Protein AF-A0A097C2Z4-F1 (afdb_monomer_lite)

Structure (mmCIF, N/CA/C/O backbone):
data_AF-A0A097C2Z4-F1
#
_entry.id   AF-A0A097C2Z4-F1
#
loop_
_atom_site.group_PDB
_atom_site.id
_atom_site.type_symbol
_atom_site.label_atom_id
_atom_site.label_alt_id
_atom_site.label_comp_id
_atom_site.label_asym_id
_atom_site.label_entity_id
_atom_site.label_seq_id
_atom_site.pdbx_PDB_ins_code
_atom_site.Cartn_x
_atom_site.Cartn_y
_atom_site.Cartn_z
_atom_site.occupancy
_atom_site.B_iso_or_equiv
_atom_site.auth_seq_id
_atom_site.auth_comp_id
_atom_site.auth_asym_id
_atom_site.auth_atom_id
_atom_site.pdbx_PDB_model_num
ATOM 1 N N . LEU A 1 1 ? 32.362 19.570 -7.768 1.00 58.53 1 LEU A N 1
ATOM 2 C CA . LEU A 1 1 ? 30.963 19.457 -8.249 1.00 58.53 1 LEU A CA 1
ATOM 3 C C . LEU A 1 1 ? 30.801 18.244 -9.162 1.00 58.53 1 LEU A C 1
ATOM 5 O O . LEU A 1 1 ? 29.773 17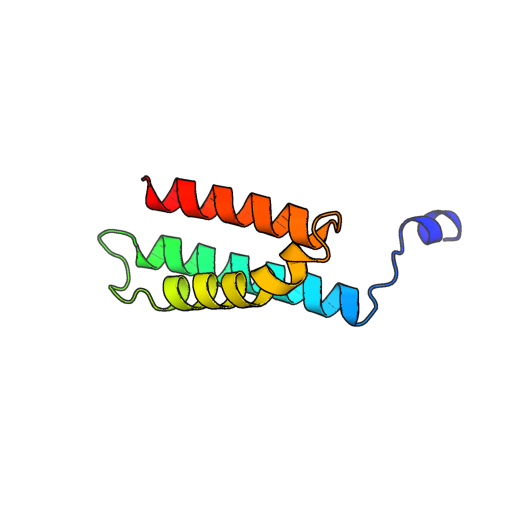.599 -9.054 1.00 58.53 1 LEU A O 1
ATOM 9 N N . GLU A 1 2 ? 31.821 17.895 -9.955 1.00 62.38 2 GLU A N 1
ATOM 10 C CA . GLU A 1 2 ? 31.869 16.688 -10.806 1.00 62.38 2 GLU A CA 1
ATOM 11 C C . GLU A 1 2 ? 31.630 15.376 -10.020 1.00 62.38 2 GLU A C 1
ATOM 13 O O . GLU A 1 2 ? 30.855 14.530 -10.447 1.00 62.38 2 GLU A O 1
ATOM 18 N N . ASP A 1 3 ? 32.155 15.259 -8.792 1.00 66.50 3 ASP A N 1
ATOM 19 C CA . ASP A 1 3 ? 31.988 14.057 -7.949 1.00 66.50 3 ASP A CA 1
ATOM 20 C C . ASP A 1 3 ? 30.552 13.794 -7.453 1.00 66.50 3 ASP A C 1
ATOM 22 O O . ASP A 1 3 ? 30.254 12.705 -6.959 1.00 66.50 3 ASP A O 1
ATOM 26 N N . CYS A 1 4 ? 29.651 14.779 -7.550 1.00 78.31 4 CYS A N 1
ATOM 27 C CA . CYS A 1 4 ? 28.270 14.631 -7.086 1.00 78.31 4 CYS A CA 1
ATOM 28 C C . CYS A 1 4 ? 27.310 14.172 -8.189 1.00 78.31 4 CYS A C 1
ATOM 30 O O . CYS A 1 4 ? 26.192 13.772 -7.869 1.00 78.31 4 CYS A O 1
ATOM 32 N N . GLU A 1 5 ? 27.712 14.217 -9.463 1.00 68.75 5 GLU A N 1
ATOM 33 C CA . GLU A 1 5 ? 26.817 13.921 -10.591 1.00 68.75 5 GLU A CA 1
ATOM 34 C C . GLU A 1 5 ? 26.324 12.470 -10.581 1.00 68.75 5 GLU A C 1
ATOM 36 O O . GLU A 1 5 ? 25.169 12.218 -10.909 1.00 68.75 5 GLU A O 1
ATOM 41 N N . ILE A 1 6 ? 27.141 11.530 -10.092 1.00 71.25 6 ILE A N 1
ATOM 42 C CA . ILE A 1 6 ? 26.754 10.117 -9.933 1.00 71.25 6 ILE A CA 1
ATOM 43 C C . ILE A 1 6 ? 25.648 9.895 -8.889 1.00 71.25 6 ILE A C 1
ATOM 45 O O . ILE A 1 6 ? 25.000 8.853 -8.902 1.00 71.25 6 ILE A O 1
ATOM 49 N N . TYR A 1 7 ? 25.435 10.858 -7.987 1.00 69.62 7 TYR A N 1
ATOM 50 C CA . TYR A 1 7 ? 24.387 10.807 -6.963 1.00 69.62 7 TYR A CA 1
ATOM 51 C C . TYR A 1 7 ? 23.139 11.602 -7.364 1.00 69.62 7 TYR A C 1
ATOM 53 O O . TYR A 1 7 ? 22.126 11.547 -6.664 1.00 69.62 7 TYR A O 1
ATOM 61 N N . VAL A 1 8 ? 23.191 12.349 -8.473 1.00 73.69 8 VAL A N 1
ATOM 62 C CA . VAL A 1 8 ? 22.040 13.089 -8.996 1.00 73.69 8 VAL A CA 1
ATOM 63 C C . VAL A 1 8 ? 21.263 12.170 -9.920 1.00 73.69 8 VAL A C 1
ATOM 65 O O . VAL A 1 8 ? 21.448 12.138 -11.135 1.00 73.69 8 VAL A O 1
ATOM 68 N N . ASP A 1 9 ? 20.358 11.414 -9.319 1.00 77.19 9 ASP A N 1
ATOM 69 C CA . ASP A 1 9 ? 19.429 10.604 -10.079 1.00 77.19 9 ASP A CA 1
ATOM 70 C C . ASP A 1 9 ? 18.322 11.503 -10.643 1.00 77.19 9 ASP A C 1
ATOM 72 O O . ASP A 1 9 ? 17.634 12.221 -9.906 1.00 77.19 9 ASP A O 1
ATOM 76 N N . LYS A 1 10 ? 18.148 11.511 -11.968 1.00 83.06 10 LYS A N 1
ATOM 77 C CA . LYS A 1 10 ? 17.109 12.341 -12.584 1.00 83.06 10 LYS A CA 1
ATOM 78 C C . LYS A 1 10 ? 15.746 11.775 -12.198 1.00 83.06 10 LYS A C 1
ATOM 80 O O . LYS A 1 10 ? 15.422 10.638 -12.543 1.00 83.06 10 LYS A O 1
ATOM 85 N N . ILE A 1 11 ? 14.953 12.587 -11.505 1.00 87.50 11 ILE A N 1
ATOM 86 C CA . ILE A 1 11 ? 13.541 12.315 -11.245 1.00 87.50 11 ILE A CA 1
ATOM 87 C C . ILE A 1 11 ? 12.782 12.735 -12.501 1.00 87.50 11 ILE A C 1
ATOM 89 O O . ILE A 1 11 ? 12.445 13.904 -12.691 1.00 87.50 11 ILE A O 1
ATOM 93 N N . ASP A 1 12 ? 12.592 11.786 -13.410 1.00 91.00 12 ASP A N 1
ATOM 94 C CA . ASP A 1 12 ? 11.649 11.966 -14.503 1.00 91.00 12 ASP A CA 1
ATOM 95 C C . ASP A 1 12 ? 10.200 11.870 -13.997 1.00 91.00 12 ASP A C 1
ATOM 97 O O . ASP A 1 12 ? 9.929 11.639 -12.816 1.00 91.00 12 ASP A O 1
ATOM 101 N N . HIS A 1 13 ? 9.255 12.092 -14.906 1.00 92.94 13 HIS A N 1
ATOM 102 C CA . HIS A 1 13 ? 7.837 12.090 -14.576 1.00 92.94 13 HIS A CA 1
ATOM 103 C C . HIS A 1 13 ? 7.353 10.734 -14.032 1.00 92.94 13 HIS A C 1
ATOM 105 O O . HIS A 1 13 ? 6.538 10.710 -13.116 1.00 92.94 13 HIS A O 1
ATOM 111 N N . ASP A 1 14 ? 7.848 9.611 -14.559 1.00 90.69 14 ASP A N 1
ATOM 112 C CA . ASP A 1 14 ? 7.439 8.279 -14.096 1.00 90.69 14 ASP A CA 1
ATOM 113 C C . ASP A 1 14 ? 7.932 8.020 -12.666 1.00 90.69 14 ASP A C 1
ATOM 115 O O . ASP A 1 14 ? 7.143 7.664 -11.785 1.00 90.69 14 ASP A O 1
ATOM 119 N N . LYS A 1 15 ? 9.213 8.310 -12.396 1.00 91.81 15 LYS A N 1
ATOM 120 C CA . LYS A 1 15 ? 9.777 8.244 -11.040 1.00 91.81 15 LYS A CA 1
ATOM 121 C C . LYS A 1 15 ? 9.025 9.163 -10.076 1.00 91.81 15 LYS A C 1
ATOM 123 O O . LYS A 1 15 ? 8.736 8.755 -8.952 1.00 91.81 15 LYS A O 1
ATOM 128 N N . TYR A 1 16 ? 8.686 10.381 -10.503 1.00 94.06 16 TYR A N 1
ATOM 129 C CA . TYR A 1 16 ? 7.918 11.323 -9.688 1.00 94.06 16 TYR A CA 1
ATOM 130 C C . TYR A 1 16 ? 6.534 10.773 -9.317 1.00 94.06 16 TYR A C 1
ATOM 132 O O . TYR A 1 16 ? 6.182 10.776 -8.139 1.00 94.06 16 TYR A O 1
ATOM 140 N N . GLU A 1 17 ? 5.766 10.257 -10.279 1.00 95.06 17 GLU A N 1
ATOM 141 C CA . GLU A 1 17 ? 4.419 9.731 -10.013 1.00 95.06 17 GLU A CA 1
ATOM 142 C C . GLU A 1 17 ? 4.446 8.475 -9.126 1.00 95.06 17 GLU A C 1
ATOM 144 O O . GLU A 1 17 ? 3.601 8.321 -8.236 1.00 95.06 17 GLU A O 1
ATOM 149 N N . LYS A 1 18 ? 5.457 7.610 -9.285 1.00 94.50 18 LYS A N 1
ATOM 150 C CA . LYS A 1 18 ? 5.692 6.467 -8.384 1.00 94.50 18 LYS A CA 1
ATOM 151 C C . LYS A 1 18 ? 6.006 6.930 -6.959 1.00 94.50 18 LYS A C 1
ATOM 153 O O . LYS A 1 18 ? 5.388 6.451 -6.006 1.00 94.50 18 LYS A O 1
ATOM 158 N N . LEU A 1 19 ? 6.912 7.897 -6.797 1.00 95.00 19 LEU A N 1
ATOM 159 C CA . LEU A 1 19 ? 7.247 8.472 -5.488 1.00 95.00 19 LEU A CA 1
ATOM 160 C C . LEU A 1 19 ? 6.039 9.141 -4.832 1.00 95.00 19 LEU A C 1
ATOM 162 O O . LEU A 1 19 ? 5.790 8.933 -3.646 1.00 95.00 19 LEU A O 1
ATOM 166 N N . LYS A 1 20 ? 5.262 9.900 -5.604 1.00 96.12 20 LYS A N 1
ATOM 167 C CA . LYS A 1 20 ? 4.036 10.543 -5.136 1.00 96.12 20 LYS A CA 1
ATOM 168 C C . LYS A 1 20 ? 2.993 9.515 -4.697 1.00 96.12 20 LYS A C 1
ATOM 170 O O . LYS A 1 20 ? 2.406 9.667 -3.636 1.00 96.12 20 LYS A O 1
ATOM 175 N N . THR A 1 21 ? 2.828 8.426 -5.446 1.00 96.06 21 THR A N 1
ATOM 176 C CA . THR A 1 21 ? 1.926 7.329 -5.062 1.00 96.06 21 THR A CA 1
ATOM 177 C C . THR A 1 21 ? 2.337 6.699 -3.729 1.00 96.06 21 THR A C 1
ATOM 179 O O . THR A 1 21 ? 1.480 6.461 -2.877 1.00 96.06 21 THR A O 1
ATOM 182 N N . LEU A 1 22 ? 3.637 6.451 -3.518 1.00 96.69 22 LEU A N 1
ATOM 183 C CA . LEU A 1 22 ? 4.144 5.956 -2.232 1.00 96.69 22 LEU A CA 1
ATOM 184 C C . LEU A 1 22 ? 3.908 6.971 -1.108 1.00 96.69 22 LEU A C 1
ATOM 186 O O . LEU A 1 22 ? 3.470 6.588 -0.025 1.00 96.69 22 LEU A O 1
ATOM 190 N N . TYR A 1 23 ? 4.170 8.253 -1.365 1.00 97.19 23 TYR A N 1
ATOM 191 C CA . TYR A 1 23 ? 3.924 9.322 -0.402 1.00 97.19 23 TYR A CA 1
ATOM 192 C C . TYR A 1 23 ? 2.451 9.362 0.020 1.00 97.19 23 TYR A C 1
ATOM 194 O O . TYR A 1 23 ? 2.161 9.273 1.213 1.00 97.19 23 TYR A O 1
ATOM 202 N N . ASP A 1 24 ? 1.529 9.401 -0.944 1.00 97.25 24 ASP A N 1
ATOM 203 C CA . ASP A 1 24 ? 0.090 9.460 -0.689 1.00 97.25 24 ASP A CA 1
ATOM 204 C C . ASP A 1 24 ? -0.387 8.213 0.083 1.00 97.25 24 ASP A C 1
ATOM 206 O O . ASP A 1 24 ? -1.215 8.317 0.992 1.00 97.25 24 ASP A O 1
ATOM 210 N N . LEU A 1 25 ? 0.156 7.028 -0.228 1.00 97.06 25 LEU A N 1
ATOM 211 C CA . LEU A 1 25 ? -0.127 5.788 0.506 1.00 97.06 25 LEU A CA 1
ATOM 212 C C . LEU A 1 25 ? 0.256 5.893 1.982 1.00 97.06 25 LEU A C 1
ATOM 214 O O . LEU A 1 25 ? -0.582 5.638 2.852 1.00 97.06 25 LEU A O 1
ATOM 218 N N . TYR A 1 26 ? 1.497 6.286 2.269 1.00 97.19 26 TYR A N 1
ATOM 219 C CA . TYR A 1 26 ? 1.987 6.403 3.641 1.00 97.19 26 TYR A CA 1
ATOM 220 C C . TYR A 1 26 ? 1.327 7.559 4.400 1.00 97.19 26 TYR A C 1
ATOM 222 O O . TYR A 1 26 ? 1.069 7.431 5.597 1.00 97.19 26 TYR A O 1
ATOM 230 N N . GLU A 1 27 ? 0.997 8.664 3.730 1.00 97.62 27 GLU A N 1
ATOM 231 C CA . GLU A 1 27 ? 0.273 9.773 4.350 1.00 97.62 27 GLU A CA 1
ATOM 232 C C . GLU A 1 27 ? -1.125 9.330 4.810 1.00 97.62 27 GLU A C 1
ATOM 234 O O . GLU A 1 27 ? -1.485 9.524 5.977 1.00 97.62 27 GLU A O 1
ATOM 239 N N . ASN A 1 28 ? -1.900 8.692 3.923 1.00 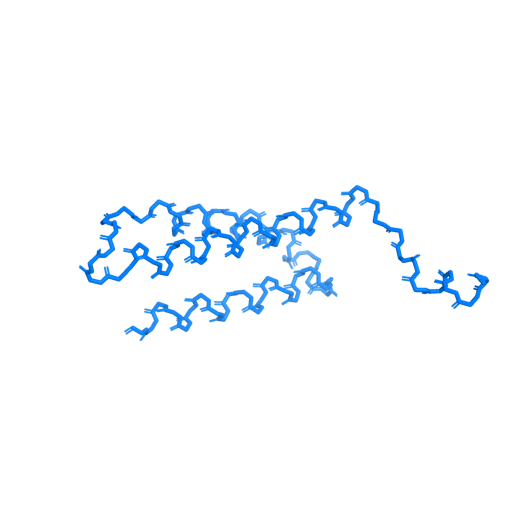97.19 28 ASN A N 1
ATOM 240 C CA . ASN A 1 28 ? -3.223 8.168 4.270 1.00 97.19 28 ASN A CA 1
ATOM 241 C C . ASN A 1 28 ? -3.117 7.071 5.338 1.00 97.19 28 ASN A C 1
ATOM 243 O O . ASN A 1 28 ? -3.907 7.053 6.277 1.00 97.19 28 ASN A O 1
ATOM 247 N N . PHE A 1 29 ? -2.117 6.195 5.261 1.00 96.31 29 PHE A N 1
ATOM 248 C CA . PHE A 1 29 ? -1.917 5.162 6.273 1.00 96.31 29 PHE A CA 1
ATOM 249 C C . PHE A 1 29 ? -1.618 5.745 7.658 1.00 96.31 29 PHE A C 1
ATOM 251 O O . PHE A 1 29 ? -2.243 5.347 8.636 1.00 96.31 29 PHE A O 1
ATOM 258 N N . ASN A 1 30 ? -0.736 6.740 7.760 1.00 95.25 30 ASN A N 1
ATOM 259 C CA . ASN A 1 30 ? -0.434 7.386 9.038 1.00 95.25 30 ASN A CA 1
ATOM 260 C C . ASN A 1 30 ? -1.658 8.097 9.631 1.00 95.25 30 ASN A C 1
ATOM 262 O O . ASN A 1 30 ? -1.880 8.025 10.839 1.00 95.25 30 ASN A O 1
ATOM 266 N N . LYS A 1 31 ? -2.484 8.737 8.793 1.00 95.00 31 LYS A N 1
ATOM 267 C CA . LYS A 1 31 ? -3.765 9.311 9.234 1.00 95.00 31 LYS A CA 1
ATOM 268 C C . LYS A 1 31 ? -4.734 8.222 9.691 1.00 95.00 31 LYS A C 1
ATOM 270 O O . LYS A 1 31 ? -5.336 8.363 10.750 1.00 95.00 31 LYS A O 1
ATOM 275 N N . PHE A 1 32 ? -4.819 7.115 8.956 1.00 94.19 32 PHE A N 1
ATOM 276 C CA . PHE A 1 32 ? -5.642 5.967 9.324 1.00 94.19 32 PHE A CA 1
ATOM 277 C C . PHE A 1 32 ? -5.248 5.384 10.685 1.00 94.19 32 PHE A C 1
ATOM 279 O O . PHE A 1 32 ? -6.132 5.107 11.487 1.00 94.19 32 PHE A O 1
ATOM 286 N N . LYS A 1 33 ? -3.948 5.283 11.000 1.00 92.62 33 LYS A N 1
ATOM 287 C CA . LYS A 1 33 ? -3.493 4.840 12.331 1.00 92.62 33 LYS A CA 1
ATOM 288 C C . LYS A 1 33 ? -4.068 5.692 13.461 1.00 92.62 33 LYS A C 1
ATOM 290 O O . LYS A 1 33 ? -4.361 5.161 14.526 1.00 92.62 33 LYS A O 1
ATOM 295 N N . ILE A 1 34 ? -4.218 6.999 13.233 1.00 92.19 34 ILE A N 1
ATOM 296 C CA . ILE A 1 34 ? -4.798 7.941 14.198 1.00 92.19 34 ILE A CA 1
ATOM 297 C C . ILE A 1 34 ? -6.324 7.780 14.252 1.00 92.19 34 ILE A C 1
ATOM 299 O O . ILE A 1 34 ? -6.890 7.752 15.344 1.00 92.19 34 ILE A O 1
ATOM 303 N N . GLU A 1 35 ? -6.986 7.647 13.097 1.00 91.56 35 GLU A N 1
ATOM 304 C CA . GLU A 1 35 ? -8.434 7.390 12.999 1.00 91.56 35 GLU A CA 1
ATOM 305 C C . GLU A 1 35 ? -8.840 6.095 13.712 1.00 91.56 35 GLU A C 1
ATOM 307 O O . GLU A 1 35 ? -9.863 6.061 14.388 1.00 91.56 35 GLU A O 1
ATOM 312 N N . SER A 1 36 ? -8.020 5.046 13.618 1.00 88.19 36 SER A N 1
ATOM 313 C CA . SER A 1 36 ? -8.310 3.736 14.207 1.00 88.19 36 SER A CA 1
ATOM 314 C C . SER A 1 36 ? -8.107 3.660 15.725 1.00 88.19 36 SER A C 1
ATOM 316 O O . SER A 1 36 ? -8.369 2.615 16.316 1.00 88.19 36 SER A O 1
ATOM 318 N N . LEU A 1 37 ? -7.619 4.721 16.380 1.00 88.56 37 LEU A N 1
ATOM 319 C CA . LEU A 1 37 ? -7.466 4.730 17.838 1.00 88.56 37 LEU A CA 1
ATOM 320 C C . LEU A 1 37 ? -8.837 4.767 18.541 1.00 88.56 37 LEU A C 1
ATOM 322 O O . LEU A 1 37 ? -9.773 5.362 18.013 1.00 88.56 37 LEU A O 1
ATOM 326 N N . PRO A 1 38 ? -8.962 4.254 19.783 1.00 83.06 38 PRO A N 1
ATOM 327 C CA . PRO A 1 38 ? -10.228 4.284 20.532 1.00 83.06 38 PRO A CA 1
ATOM 328 C C . PRO A 1 38 ? -10.842 5.683 20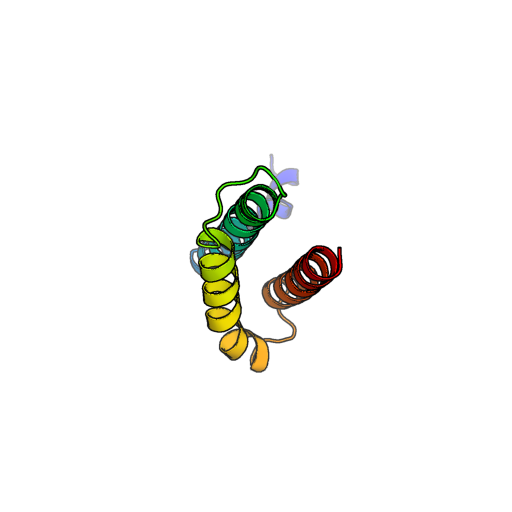.713 1.00 83.06 38 PRO A C 1
ATOM 330 O O . PRO A 1 38 ? -12.057 5.814 20.817 1.00 83.06 38 PRO A O 1
ATOM 333 N N . ASN A 1 39 ? -10.001 6.723 20.735 1.00 82.62 39 ASN A N 1
ATOM 334 C CA . ASN A 1 39 ? -10.404 8.133 20.822 1.00 82.62 39 ASN A CA 1
ATOM 335 C C . ASN A 1 39 ? -10.222 8.880 19.485 1.00 82.62 39 ASN A C 1
ATOM 337 O O . ASN A 1 39 ? -10.208 10.112 19.462 1.00 82.62 39 ASN A O 1
ATOM 341 N N . GLY A 1 40 ? -9.983 8.149 18.396 1.00 78.06 40 GLY A N 1
ATOM 342 C CA . GLY A 1 40 ? -9.785 8.693 17.061 1.00 78.06 40 GLY A CA 1
ATOM 343 C C . GLY A 1 40 ? -11.085 9.199 16.438 1.00 78.06 40 GLY A C 1
ATOM 344 O O . GLY A 1 40 ? -12.185 9.013 16.965 1.00 78.06 40 GLY A O 1
ATOM 345 N N . ALA A 1 41 ? -10.960 9.852 15.282 1.00 73.25 41 ALA A N 1
ATOM 346 C CA . ALA A 1 41 ? -12.119 10.131 14.449 1.00 73.25 41 ALA A CA 1
ATOM 347 C C . ALA A 1 41 ? -12.686 8.790 13.962 1.00 73.25 41 ALA A C 1
ATOM 349 O O . ALA A 1 41 ? -11.980 8.039 13.299 1.00 73.25 41 ALA A O 1
ATOM 350 N N . ALA A 1 42 ? -13.955 8.494 14.259 1.00 71.44 42 ALA A N 1
ATOM 351 C CA . ALA A 1 42 ? -14.627 7.242 13.880 1.00 71.44 42 ALA A CA 1
ATOM 352 C C . ALA A 1 42 ? -14.877 7.097 12.357 1.00 71.44 42 ALA A C 1
ATOM 354 O O . ALA A 1 42 ? -15.811 6.423 11.921 1.00 71.44 42 ALA A O 1
ATOM 355 N N . THR A 1 43 ? -14.078 7.772 11.534 1.00 78.06 43 THR A N 1
ATOM 356 C CA . THR A 1 43 ? -14.145 7.791 10.080 1.00 78.06 43 THR A CA 1
ATOM 357 C C . THR A 1 43 ? -12.980 6.970 9.543 1.00 78.06 43 THR A C 1
ATOM 359 O O . THR A 1 43 ? -11.843 7.393 9.650 1.00 78.06 43 THR A O 1
ATOM 362 N N . CYS A 1 44 ? -13.235 5.814 8.925 1.00 85.88 44 CYS A N 1
ATOM 363 C CA . CYS A 1 44 ? -12.198 5.015 8.247 1.00 85.88 44 CYS A CA 1
ATOM 364 C C . CYS A 1 44 ? -11.863 5.571 6.84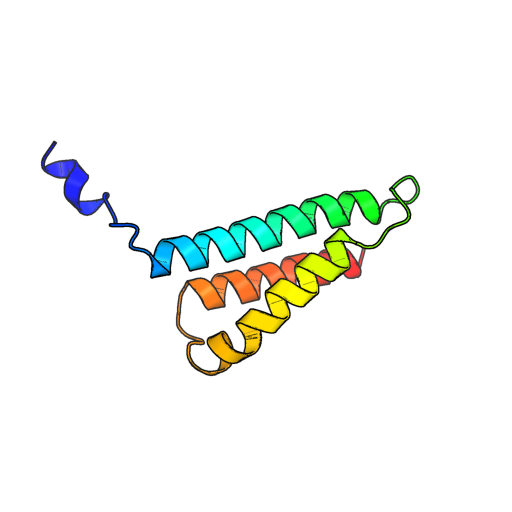5 1.00 85.88 44 CYS A C 1
ATOM 366 O O . CYS A 1 44 ? -11.649 4.813 5.890 1.00 85.88 44 CYS A O 1
ATOM 368 N N . GLU A 1 45 ? -11.895 6.894 6.683 1.00 92.94 45 GLU A N 1
ATOM 369 C CA . GLU A 1 45 ? -11.784 7.546 5.379 1.00 92.94 45 GLU A CA 1
ATOM 370 C C . GLU A 1 45 ? -10.373 7.384 4.814 1.00 92.94 45 GLU A C 1
ATOM 372 O O . GLU A 1 45 ? -10.215 6.964 3.663 1.00 92.94 45 GLU A O 1
ATOM 377 N N . ASN A 1 46 ? -9.341 7.648 5.622 1.00 94.88 46 ASN A N 1
ATOM 378 C CA . ASN A 1 46 ? -7.965 7.508 5.156 1.00 94.88 46 ASN A CA 1
ATOM 379 C C . ASN A 1 46 ? -7.587 6.030 4.971 1.00 94.88 46 ASN A C 1
ATOM 381 O O . ASN A 1 46 ? -6.857 5.702 4.035 1.00 94.88 46 ASN A O 1
ATOM 385 N N . GLY A 1 47 ? -8.159 5.125 5.774 1.00 92.38 47 GLY A N 1
ATOM 386 C CA . GLY A 1 47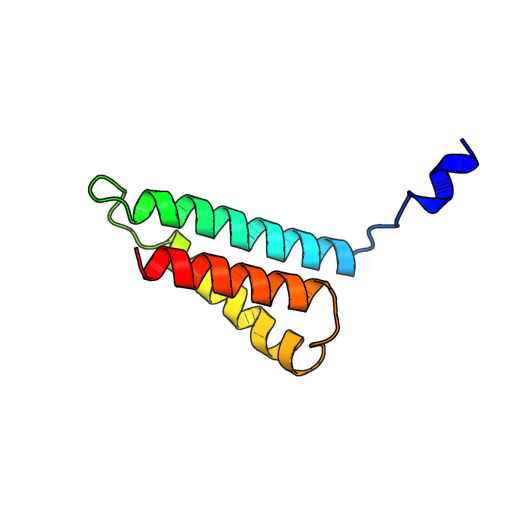 ? -8.015 3.679 5.568 1.00 92.38 47 GLY A CA 1
ATOM 387 C C . GLY A 1 47 ? -8.578 3.230 4.216 1.00 92.38 47 GLY A C 1
ATOM 388 O O . GLY A 1 47 ? -7.932 2.480 3.485 1.00 92.38 47 GLY A O 1
ATOM 389 N N . THR A 1 48 ? -9.744 3.755 3.828 1.00 93.94 48 THR A N 1
ATOM 390 C CA . THR A 1 48 ? -10.342 3.478 2.510 1.00 93.94 48 THR A CA 1
ATOM 391 C C . THR A 1 48 ? -9.463 4.021 1.383 1.00 93.94 48 THR A C 1
ATOM 393 O O . THR A 1 48 ? -9.133 3.290 0.448 1.00 93.94 48 THR A O 1
ATOM 396 N N . LYS A 1 49 ? -9.002 5.276 1.498 1.00 95.44 49 LYS A N 1
ATOM 397 C CA . LYS A 1 49 ? -8.122 5.903 0.498 1.00 95.44 49 LYS A CA 1
ATOM 398 C C . LYS A 1 49 ? -6.810 5.143 0.315 1.00 95.44 49 LYS A C 1
ATOM 400 O O . LYS A 1 49 ? -6.398 4.938 -0.827 1.00 95.44 49 LYS A O 1
ATOM 405 N N . CYS A 1 50 ? -6.163 4.704 1.399 1.00 93.25 50 CYS A N 1
ATOM 406 C CA . CYS A 1 50 ? -4.901 3.970 1.286 1.00 93.25 50 CYS A CA 1
ATOM 407 C C . CYS A 1 50 ? -5.107 2.611 0.592 1.00 93.25 50 CYS A C 1
ATOM 409 O O . CYS A 1 50 ? -4.331 2.251 -0.292 1.00 93.25 50 CYS A O 1
ATOM 411 N N . VAL A 1 51 ? -6.187 1.887 0.914 1.00 93.25 51 VAL A N 1
ATOM 412 C CA . VAL A 1 51 ? -6.510 0.600 0.276 1.00 93.25 51 VAL A CA 1
ATOM 413 C C . VAL A 1 51 ? -6.830 0.779 -1.209 1.00 93.25 51 VAL A C 1
ATOM 415 O O . VAL A 1 51 ? -6.370 -0.011 -2.037 1.00 93.25 51 VAL A O 1
ATOM 418 N N . ASP A 1 52 ? -7.582 1.816 -1.570 1.00 95.62 52 ASP A N 1
ATOM 419 C CA . ASP A 1 52 ? -7.929 2.091 -2.965 1.00 95.62 52 ASP A CA 1
ATOM 420 C C . ASP A 1 52 ? -6.706 2.493 -3.794 1.00 95.62 52 ASP A C 1
ATOM 422 O O . ASP A 1 52 ? -6.553 2.035 -4.931 1.00 95.62 52 ASP A O 1
ATOM 426 N N . LEU A 1 53 ? -5.804 3.303 -3.228 1.00 95.62 53 LEU A N 1
ATOM 427 C CA . LEU A 1 53 ? -4.521 3.624 -3.856 1.00 95.62 53 LEU A CA 1
ATOM 428 C C . LEU A 1 53 ? -3.686 2.362 -4.078 1.00 95.62 53 LEU A C 1
ATOM 430 O O . LEU A 1 53 ? -3.195 2.159 -5.187 1.00 95.62 53 LEU A O 1
ATOM 434 N N . TYR A 1 54 ? -3.585 1.486 -3.075 1.00 95.31 54 TYR A N 1
ATOM 435 C CA . TYR A 1 54 ? -2.827 0.239 -3.182 1.00 95.31 54 TYR A CA 1
ATOM 436 C C . TYR A 1 54 ? -3.388 -0.661 -4.288 1.00 95.31 54 TYR A C 1
ATOM 438 O O . TYR A 1 54 ? -2.647 -1.118 -5.160 1.00 95.31 54 TYR A O 1
ATOM 446 N N . LYS A 1 55 ? -4.713 -0.862 -4.312 1.00 94.25 55 LYS A N 1
ATOM 447 C CA . LYS A 1 55 ? -5.396 -1.697 -5.314 1.00 94.25 55 LYS A CA 1
ATOM 448 C C . LYS A 1 55 ? -5.145 -1.228 -6.745 1.00 94.25 55 LYS A C 1
ATOM 450 O O . LYS A 1 55 ? -4.964 -2.072 -7.618 1.00 94.25 55 LYS A O 1
ATOM 455 N N . LYS A 1 56 ? -5.075 0.085 -6.991 1.00 94.19 56 LYS A N 1
ATOM 456 C CA . LYS A 1 56 ? -4.753 0.631 -8.324 1.00 94.19 56 LYS A CA 1
ATOM 457 C C . LYS A 1 56 ? -3.361 0.225 -8.815 1.00 94.19 56 LYS A C 1
ATOM 459 O O . LYS A 1 56 ? -3.163 0.115 -10.019 1.00 94.19 56 LYS A O 1
ATOM 464 N N . GLN A 1 57 ? -2.422 -0.033 -7.904 1.00 94.44 57 GLN A N 1
ATOM 465 C CA . GLN A 1 57 ? -1.058 -0.444 -8.249 1.00 94.44 57 GLN A CA 1
ATOM 466 C C . GLN A 1 57 ? -0.891 -1.964 -8.362 1.00 94.44 57 GLN A C 1
ATOM 468 O O . GLN A 1 57 ? 0.116 -2.435 -8.887 1.00 94.44 57 GLN A O 1
ATOM 473 N N . VAL A 1 58 ? -1.872 -2.755 -7.910 1.00 91.12 58 VAL A N 1
ATOM 474 C CA . VAL A 1 58 ? -1.791 -4.224 -7.941 1.00 91.12 58 VAL A CA 1
ATOM 475 C C . VAL A 1 58 ? -1.630 -4.739 -9.368 1.00 91.12 58 VAL A C 1
ATOM 477 O O . VAL A 1 58 ? -0.776 -5.587 -9.611 1.00 91.12 58 VAL A O 1
ATOM 480 N N . ASP A 1 59 ? -2.413 -4.230 -10.320 1.00 89.56 59 ASP A N 1
ATOM 481 C CA . ASP A 1 59 ? -2.336 -4.699 -11.708 1.00 89.56 59 ASP A CA 1
ATOM 482 C C . ASP A 1 59 ? -1.018 -4.303 -12.379 1.00 89.56 59 ASP A C 1
ATOM 484 O O . ASP A 1 59 ? -0.437 -5.112 -13.102 1.00 89.56 59 ASP A O 1
ATOM 488 N N . TYR A 1 60 ? -0.490 -3.119 -12.055 1.00 89.69 60 TYR A N 1
ATOM 489 C CA . TYR A 1 60 ? 0.853 -2.711 -12.463 1.00 89.69 60 TYR A CA 1
ATOM 490 C C . TYR A 1 60 ? 1.913 -3.686 -11.931 1.00 89.69 60 TYR A C 1
ATOM 492 O O . TYR A 1 60 ? 2.729 -4.207 -12.693 1.00 89.69 60 TYR A O 1
ATOM 500 N N . CYS A 1 61 ? 1.870 -3.996 -10.635 1.00 92.81 61 CYS A N 1
ATOM 501 C CA . CYS A 1 61 ? 2.873 -4.843 -9.995 1.00 92.81 61 CYS A CA 1
ATOM 502 C C . CYS A 1 61 ? 2.743 -6.334 -10.302 1.00 92.81 61 CYS A C 1
ATOM 504 O O . CYS A 1 61 ? 3.721 -7.059 -10.150 1.00 92.81 61 CYS A O 1
ATOM 506 N N . LYS A 1 62 ? 1.590 -6.811 -10.787 1.00 88.69 62 LYS A N 1
ATOM 507 C CA . LYS A 1 62 ? 1.482 -8.171 -11.345 1.00 88.69 62 LYS A CA 1
ATOM 508 C C . LYS A 1 62 ? 2.385 -8.357 -12.564 1.00 88.69 62 LYS A C 1
ATOM 510 O O . LYS A 1 62 ? 2.899 -9.451 -12.772 1.00 88.69 62 LYS A O 1
ATOM 515 N N . ILE A 1 63 ? 2.554 -7.306 -13.365 1.00 88.44 63 ILE A N 1
ATOM 516 C CA . ILE A 1 63 ? 3.353 -7.332 -14.595 1.00 88.44 63 ILE A CA 1
ATOM 517 C C . ILE A 1 63 ? 4.801 -6.921 -14.289 1.00 88.44 63 ILE A C 1
ATOM 519 O O . ILE A 1 63 ? 5.736 -7.574 -14.745 1.00 88.44 63 ILE A O 1
ATOM 523 N N . ASN A 1 64 ? 4.986 -5.893 -13.457 1.00 86.31 64 ASN A N 1
ATOM 524 C CA . ASN A 1 64 ? 6.280 -5.262 -13.176 1.00 86.31 64 ASN A CA 1
ATOM 525 C C . ASN A 1 64 ? 6.837 -5.624 -11.786 1.00 86.31 64 ASN A C 1
ATOM 527 O O . ASN A 1 64 ? 7.408 -4.784 -11.095 1.00 86.31 64 ASN A O 1
ATOM 531 N N . TYR A 1 65 ? 6.658 -6.873 -11.348 1.00 77.88 65 TYR A N 1
ATOM 532 C CA . TYR A 1 65 ? 6.926 -7.294 -9.964 1.00 77.88 65 TYR A CA 1
ATOM 533 C C . TYR A 1 65 ? 8.379 -7.088 -9.488 1.00 77.88 65 TYR A C 1
ATOM 535 O O . TYR A 1 65 ? 8.606 -6.962 -8.288 1.00 77.88 65 TYR A O 1
ATOM 543 N N . ASN A 1 66 ? 9.349 -7.046 -10.411 1.00 79.38 66 ASN A N 1
ATOM 544 C CA . ASN A 1 66 ? 10.770 -6.821 -10.117 1.00 79.38 66 ASN A CA 1
ATOM 545 C C . ASN A 1 66 ? 11.150 -5.338 -9.983 1.00 79.38 66 ASN A C 1
ATOM 547 O O . ASN A 1 66 ? 12.314 -5.044 -9.725 1.00 79.38 66 ASN A O 1
ATOM 551 N N . GLU A 1 67 ? 10.225 -4.400 -10.194 1.00 90.12 67 GLU A N 1
ATOM 552 C CA . GLU A 1 67 ? 10.535 -2.986 -10.001 1.00 90.12 67 GLU A CA 1
ATOM 553 C C . GLU A 1 67 ? 10.614 -2.612 -8.518 1.00 90.12 67 GLU A C 1
ATOM 555 O O . GLU A 1 67 ? 9.764 -3.007 -7.715 1.00 90.12 67 GLU A O 1
ATOM 560 N N . ASP A 1 68 ? 11.576 -1.751 -8.176 1.00 91.88 68 ASP A N 1
ATOM 561 C CA . ASP A 1 68 ? 11.781 -1.239 -6.813 1.00 91.88 68 ASP A CA 1
ATOM 562 C C . ASP A 1 68 ? 10.508 -0.626 -6.213 1.00 91.88 68 ASP A C 1
ATOM 564 O O . ASP A 1 68 ? 10.222 -0.784 -5.025 1.00 91.88 68 ASP A O 1
ATOM 568 N N . PHE A 1 69 ? 9.694 0.030 -7.044 1.00 93.94 69 PHE A N 1
ATOM 569 C CA . PHE A 1 69 ? 8.392 0.560 -6.641 1.00 93.94 69 PHE A CA 1
ATOM 570 C C . PHE A 1 69 ? 7.455 -0.540 -6.114 1.00 93.94 69 PHE A C 1
ATOM 572 O O . PHE A 1 69 ? 6.828 -0.375 -5.067 1.00 93.94 69 PHE A O 1
ATOM 579 N N . CYS A 1 70 ? 7.400 -1.689 -6.789 1.00 95.44 70 CYS A N 1
ATOM 580 C CA . CYS A 1 70 ? 6.572 -2.817 -6.373 1.00 95.44 70 CYS A CA 1
ATOM 581 C C . CYS A 1 70 ? 7.112 -3.499 -5.115 1.00 95.44 70 CYS A C 1
ATOM 583 O O . CYS A 1 70 ? 6.320 -3.897 -4.259 1.00 95.44 70 CYS A O 1
ATOM 585 N N . ALA A 1 71 ? 8.436 -3.557 -4.941 1.00 93.81 71 ALA A N 1
ATOM 586 C CA . ALA A 1 71 ? 9.032 -3.999 -3.682 1.00 93.81 71 ALA A CA 1
ATOM 587 C C . ALA A 1 71 ? 8.584 -3.107 -2.507 1.00 93.81 71 ALA A C 1
ATOM 589 O O . ALA A 1 71 ? 8.163 -3.619 -1.469 1.00 93.81 71 ALA A O 1
ATOM 590 N N . LYS A 1 72 ? 8.558 -1.780 -2.696 1.00 95.31 72 LYS A N 1
ATOM 591 C CA . LYS A 1 72 ? 8.055 -0.842 -1.675 1.00 95.31 72 LYS A CA 1
ATOM 592 C C . LYS A 1 72 ? 6.565 -0.994 -1.384 1.00 95.31 72 LYS A C 1
ATOM 594 O O . LYS A 1 72 ? 6.163 -0.863 -0.232 1.00 95.31 72 LYS A O 1
ATOM 59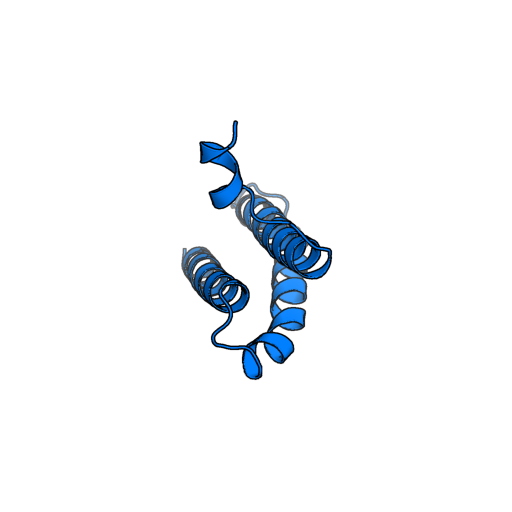9 N N . LEU A 1 73 ? 5.750 -1.336 -2.378 1.00 95.19 73 LEU A N 1
ATOM 600 C CA . LEU A 1 73 ? 4.337 -1.655 -2.150 1.00 95.19 73 LEU A CA 1
ATOM 601 C C . LEU A 1 73 ? 4.145 -2.963 -1.366 1.00 95.19 73 LEU A C 1
ATOM 603 O O . LEU A 1 73 ? 3.214 -3.068 -0.568 1.00 95.19 73 LEU A O 1
ATOM 607 N N . ILE A 1 74 ? 5.011 -3.960 -1.557 1.00 92.88 74 ILE A N 1
ATOM 608 C CA . ILE A 1 74 ? 4.985 -5.192 -0.753 1.00 92.88 74 ILE A CA 1
ATOM 609 C C . ILE A 1 74 ? 5.322 -4.885 0.708 1.00 92.88 74 ILE A C 1
ATOM 611 O O . ILE A 1 74 ? 4.655 -5.411 1.597 1.00 92.88 74 ILE A O 1
ATOM 615 N N . ASP A 1 75 ? 6.320 -4.038 0.955 1.00 94.50 75 ASP A N 1
ATOM 616 C CA . ASP A 1 75 ? 6.665 -3.612 2.314 1.00 94.50 75 ASP A CA 1
ATOM 617 C C . ASP A 1 75 ? 5.515 -2.832 2.961 1.00 94.50 75 ASP A C 1
ATOM 619 O O . ASP A 1 75 ? 5.095 -3.179 4.061 1.00 94.50 75 ASP A O 1
ATOM 623 N N . PHE A 1 76 ? 4.895 -1.898 2.231 1.00 95.12 76 PHE A N 1
ATOM 624 C CA . PHE A 1 76 ? 3.688 -1.209 2.694 1.00 95.12 76 PHE A CA 1
ATOM 625 C C . PHE A 1 76 ? 2.564 -2.181 3.089 1.00 95.12 76 PHE A C 1
ATOM 627 O O . PHE A 1 76 ? 1.900 -1.980 4.106 1.00 95.12 76 PHE A O 1
ATOM 634 N N . ARG A 1 77 ? 2.336 -3.248 2.306 1.00 94.62 77 ARG A N 1
ATOM 635 C CA . ARG A 1 77 ? 1.312 -4.253 2.639 1.00 94.62 77 ARG A CA 1
ATOM 636 C C . ARG A 1 77 ? 1.590 -4.896 3.997 1.00 94.62 77 ARG A C 1
ATOM 638 O O . ARG A 1 77 ? 0.649 -5.063 4.766 1.00 94.62 77 ARG A O 1
ATOM 645 N N . LYS A 1 78 ? 2.850 -5.231 4.289 1.00 95.25 78 LYS A N 1
ATOM 646 C CA . LYS A 1 78 ? 3.235 -5.807 5.587 1.00 95.25 78 LYS A CA 1
ATOM 647 C C . LYS A 1 78 ? 2.949 -4.821 6.716 1.00 95.25 78 LYS A C 1
ATOM 649 O O . LYS A 1 78 ? 2.260 -5.193 7.656 1.00 95.25 78 LYS A O 1
ATOM 654 N N . ASP A 1 79 ? 3.377 -3.564 6.570 1.00 95.00 79 ASP A N 1
ATOM 655 C CA . ASP A 1 79 ? 3.131 -2.519 7.574 1.00 95.00 79 ASP A CA 1
ATOM 656 C C . ASP A 1 79 ? 1.625 -2.368 7.870 1.00 95.00 79 ASP A C 1
ATOM 658 O O . ASP A 1 79 ? 1.209 -2.203 9.019 1.00 95.00 79 ASP A O 1
ATOM 662 N N . TYR A 1 80 ? 0.795 -2.419 6.822 1.00 94.25 80 TYR A N 1
ATOM 663 C CA . TYR A 1 80 ? -0.659 -2.340 6.936 1.00 94.25 80 TYR A CA 1
ATOM 664 C C . TYR A 1 80 ? -1.259 -3.566 7.638 1.00 94.25 80 TYR A C 1
ATOM 666 O O . TYR A 1 80 ? -2.073 -3.410 8.547 1.00 94.25 80 TYR A O 1
ATOM 674 N N . GLU A 1 81 ? -0.868 -4.777 7.232 1.00 94.12 81 GLU A N 1
ATOM 675 C CA . GLU A 1 81 ? -1.331 -6.036 7.834 1.00 94.12 81 GLU A CA 1
ATOM 676 C C . GLU A 1 81 ? -0.947 -6.127 9.319 1.00 94.12 81 GLU A C 1
ATOM 678 O O . GLU A 1 81 ? -1.774 -6.534 10.134 1.00 94.12 81 GLU A O 1
ATOM 683 N N . GLU A 1 82 ? 0.259 -5.683 9.682 1.00 95.00 82 GLU A N 1
ATOM 684 C CA . GLU A 1 82 ? 0.712 -5.586 11.073 1.00 95.00 82 GLU A CA 1
ATOM 685 C C . GLU A 1 82 ? -0.161 -4.626 11.889 1.00 95.00 82 GLU A C 1
ATOM 687 O O . GLU A 1 82 ? -0.635 -4.992 12.965 1.00 95.00 82 GLU A O 1
ATOM 692 N N . HIS A 1 83 ? -0.449 -3.429 11.363 1.00 91.81 83 HIS A N 1
ATOM 693 C CA . HIS A 1 83 ? -1.340 -2.473 12.035 1.00 91.81 83 HIS A CA 1
ATOM 694 C C . HIS A 1 83 ? -2.749 -3.036 12.244 1.00 91.81 83 HIS A C 1
ATOM 696 O O . HIS A 1 83 ? -3.321 -2.867 13.313 1.00 91.81 83 HIS A O 1
ATOM 702 N N . MET A 1 84 ? -3.302 -3.740 11.254 1.00 89.00 84 MET A N 1
ATOM 703 C CA . MET A 1 84 ? -4.643 -4.334 11.350 1.00 89.00 84 MET A CA 1
ATOM 704 C C . MET A 1 84 ? -4.727 -5.518 12.323 1.00 89.00 84 MET A C 1
ATOM 706 O O . MET A 1 84 ? -5.827 -5.888 12.734 1.00 89.00 84 MET A O 1
ATOM 710 N N . ALA A 1 85 ? -3.594 -6.135 12.660 1.00 90.88 85 ALA A N 1
ATOM 711 C CA . ALA A 1 85 ? -3.520 -7.226 13.626 1.00 90.88 85 ALA A CA 1
ATOM 712 C C . ALA A 1 85 ? -3.379 -6.747 15.085 1.00 90.88 85 ALA A C 1
ATOM 714 O O . ALA A 1 85 ? -3.403 -7.587 15.989 1.00 90.88 85 ALA A O 1
ATOM 715 N N . THR A 1 86 ? -3.207 -5.436 15.304 1.00 72.12 86 THR A N 1
ATOM 716 C CA . THR A 1 86 ? -2.975 -4.815 16.621 1.00 72.12 86 THR A CA 1
ATOM 717 C C . THR A 1 86 ? -4.266 -4.243 17.199 1.00 72.12 86 THR A C 1
ATOM 719 O O . THR A 1 86 ? -4.473 -4.405 18.423 1.00 72.12 86 THR A O 1
#

Foldseek 3Di:
DVVCVVVPDDCDPVNVVLVVLLVLLVVLVVLQLQQPDPPHVVDNPSVVVNVVSLVVCPVVCVVVVVDPSNVSSVVSVVVNVVSVVD

Sequence (86 aa):
LEDCEIYVDKIDHDKYEKLKTLYDLYENFNKFKIESLPNGAATCENGTKCVDLYKKQVDYCKINYNEDFCAKLIDFRKDYEEHMAT

Radius of gyration: 15.94 Å; chains: 1; bounding box: 47×28×35 Å

pLDDT: mean 89.07, std 8.98, range [58.53, 97.62]

Secondary structure (DSSP, 8-state):
-GGGGGG-----HHHHHHHHHHHHHHHHHHHHHHHTSTTS-S--HHHHHHHHHHHHHHHHHHHSTTSHHHHHHHHHHHHHHHHHT-

Organism: Plasmodium vivax (NCBI:txid5855)